Protein AF-A0A852K5M8-F1 (afdb_monomer)

InterPro domains:
  IPR001849 Pleckstrin homology domain [PS50003] (1-55)
  IPR015482 Syntrophin [PTHR10554] (1-129)
  IPR055108 Syntrophin, C-terminal PH domain [PF23012] (60-129)

Mean predicted aligned error: 8.46 Å

Secondary structure (DSSP, 8-state):
-----PPPTTS-TTSGG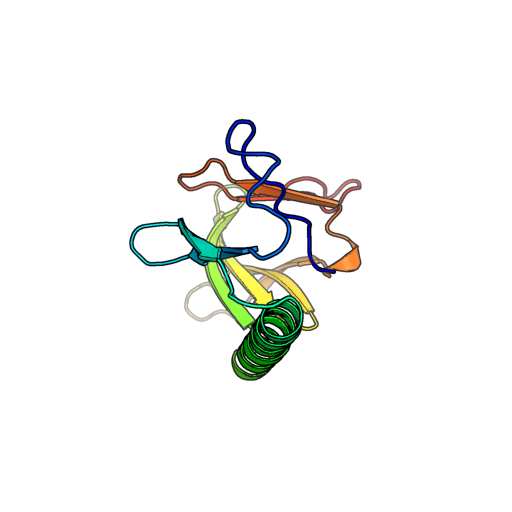GEEEEEEEETTEEEEEEEE-S-HHHHHHHHHHHHHHHHHHHHHH-EEEEEEEETTEEEEEEEETTTEEEEEE--TTS--EEEEEE-GGG--EEEE-SSS-EEEE--GGG---

Sequence (129 aa):
RLVHSGPAKGSALYEAERSFALRAGGRLGVQTHLFSLESPRELALWTRLLVDGTHGAAELAQEVSAACTWKGQDCTLTVHIDKGFTISTSEPGLSRTILLQQPFEKLQMSSDDGTKMLYLDFGGPEGEI

Solvent-accessible surface area (backbone atoms only — not comparable to full-atom values): 8011 Å² total; per-residue (Å²): 131,90,75,84,82,70,78,74,93,84,76,63,95,81,63,60,87,35,44,54,74,49,76,49,81,54,100,91,46,75,48,75,48,78,46,79,49,97,40,66,68,53,48,54,50,52,52,48,53,51,52,55,49,53,49,53,50,45,64,72,56,41,53,50,75,43,82,43,71,57,98,89,38,78,32,32,43,33,46,27,78,87,63,20,38,33,36,30,36,67,55,95,95,52,75,77,43,77,78,45,75,44,48,64,88,47,55,75,46,74,51,64,74,89,78,86,52,67,38,43,27,52,54,73,99,79,45,65,78

pLDDT: mean 83.81, std 17.19, range [32.81, 97.62]

Foldseek 3Di:
DPDDPDDDPDDDPPQPPFKDKDWDQDPVGIDIDIDGDDDPVVSVVVVVCVVVVVVVVLVVVQKDKDWDADPNDTWIWMQGPFFGIWTWDDDVPDDIDTPDGDHPVQFPDWDAPRPHDIWTASDDPVGID

Radius of gyration: 18.38 Å; Cα contacts (8 Å, |Δi|>4): 164; chains: 1; bounding box: 39×31×48 Å

Organism: Spizella passerina (NCBI:txid40210)

Structure (mmCIF, N/CA/C/O backbone):
data_AF-A0A852K5M8-F1
#
_entry.id   AF-A0A852K5M8-F1
#
loop_
_atom_site.group_PDB
_atom_site.id
_atom_site.type_symbol
_atom_site.label_atom_id
_atom_site.label_alt_id
_atom_site.label_comp_id
_atom_site.label_asym_id
_atom_site.label_entity_id
_atom_site.label_seq_id
_atom_site.pdbx_PDB_ins_code
_atom_site.Cartn_x
_atom_site.Cartn_y
_atom_site.Cartn_z
_atom_site.occupancy
_atom_site.B_iso_or_equiv
_atom_site.auth_seq_id
_atom_site.auth_comp_id
_atom_site.auth_asym_id
_atom_site.auth_atom_id
_atom_site.pdbx_PDB_model_num
ATOM 1 N N . ARG A 1 1 ? -2.023 2.487 -9.434 1.00 35.75 1 ARG A N 1
ATOM 2 C CA . ARG A 1 1 ? -1.376 3.754 -9.872 1.00 35.75 1 ARG A CA 1
ATOM 3 C C . ARG A 1 1 ? 0.025 3.795 -9.278 1.00 35.75 1 ARG A C 1
ATOM 5 O O . ARG A 1 1 ? 0.133 3.843 -8.063 1.00 35.75 1 ARG A O 1
ATOM 12 N N . LEU A 1 2 ? 1.075 3.720 -10.098 1.00 32.81 2 LEU A N 1
ATOM 13 C CA . LEU A 1 2 ? 2.454 3.870 -9.622 1.00 32.81 2 LEU A CA 1
ATOM 14 C C . LEU A 1 2 ? 2.640 5.334 -9.191 1.00 32.81 2 LEU A C 1
ATOM 16 O O . LEU A 1 2 ? 2.501 6.239 -10.015 1.00 32.81 2 LEU A O 1
ATOM 20 N N . VAL A 1 3 ? 2.846 5.587 -7.900 1.00 35.53 3 VAL A N 1
ATOM 21 C CA . VAL A 1 3 ? 3.096 6.945 -7.399 1.00 35.53 3 VAL A CA 1
ATOM 22 C C . VAL A 1 3 ? 4.572 7.247 -7.638 1.00 35.53 3 VAL A C 1
ATOM 24 O O . VAL A 1 3 ? 5.442 6.485 -7.224 1.00 35.53 3 VAL A O 1
ATOM 27 N N . HIS A 1 4 ? 4.849 8.316 -8.381 1.00 33.38 4 HIS A N 1
ATOM 28 C CA . HIS A 1 4 ? 6.191 8.675 -8.828 1.00 33.38 4 HIS A CA 1
ATOM 29 C C . HIS A 1 4 ? 7.102 8.944 -7.620 1.00 33.38 4 HIS A C 1
ATOM 31 O O . HIS A 1 4 ? 6.973 9.968 -6.952 1.00 33.38 4 HIS A O 1
ATOM 37 N N . SER A 1 5 ? 8.028 8.027 -7.333 1.00 45.06 5 SER A N 1
ATOM 38 C CA . SER A 1 5 ? 9.142 8.281 -6.416 1.00 45.06 5 SER A CA 1
ATOM 39 C C . SER A 1 5 ? 10.171 9.111 -7.184 1.00 45.06 5 SER A C 1
ATOM 41 O O . SER A 1 5 ? 11.098 8.576 -7.786 1.00 45.06 5 SER A O 1
ATOM 43 N N . GLY A 1 6 ? 9.937 10.421 -7.270 1.00 42.41 6 GLY A N 1
ATOM 44 C CA . GLY A 1 6 ? 10.902 11.336 -7.874 1.00 42.41 6 GLY A CA 1
ATOM 45 C C . GLY A 1 6 ? 12.241 11.270 -7.124 1.00 42.41 6 GLY A C 1
ATOM 46 O O . GLY A 1 6 ? 12.242 11.049 -5.908 1.00 42.41 6 GLY A O 1
ATOM 47 N N . PRO A 1 7 ? 13.381 11.434 -7.816 1.00 45.81 7 PRO A N 1
ATOM 48 C CA . PRO A 1 7 ? 14.689 11.359 -7.180 1.00 45.81 7 PRO A CA 1
ATOM 49 C C . PRO A 1 7 ? 14.818 12.439 -6.100 1.00 45.81 7 PRO A C 1
ATOM 51 O O . PRO A 1 7 ? 14.301 13.552 -6.241 1.00 45.81 7 PRO A O 1
ATOM 54 N N . ALA A 1 8 ? 15.529 12.115 -5.017 1.00 45.12 8 ALA A N 1
ATOM 55 C CA . ALA A 1 8 ? 15.925 13.109 -4.029 1.00 45.12 8 ALA A CA 1
ATOM 56 C C . ALA A 1 8 ? 16.691 14.234 -4.745 1.00 45.12 8 ALA A C 1
ATOM 58 O O . ALA A 1 8 ? 17.573 13.973 -5.565 1.00 45.12 8 ALA A O 1
ATOM 59 N N . LYS A 1 9 ? 16.320 15.490 -4.472 1.00 45.12 9 LYS A N 1
ATOM 60 C CA . LYS A 1 9 ? 16.954 16.675 -5.062 1.00 45.12 9 LYS A CA 1
ATOM 61 C C . LYS A 1 9 ? 18.477 16.588 -4.875 1.00 45.12 9 LYS A C 1
ATOM 63 O O . LYS A 1 9 ? 18.943 16.756 -3.753 1.00 45.12 9 LYS A O 1
ATOM 68 N N . GLY A 1 10 ? 19.241 16.363 -5.951 1.00 46.69 10 GLY A N 1
ATOM 69 C CA . GLY A 1 10 ? 20.688 16.611 -5.927 1.00 46.69 10 GLY A CA 1
ATOM 70 C C . GLY A 1 10 ? 21.627 15.761 -6.787 1.00 46.69 10 GLY A C 1
ATOM 71 O O . GLY A 1 10 ? 22.748 16.216 -6.985 1.00 46.69 10 GLY A O 1
ATOM 72 N N . SER A 1 11 ? 21.258 14.595 -7.332 1.00 44.16 11 SER A N 1
ATOM 73 C CA . SER A 1 11 ? 22.233 13.758 -8.067 1.00 44.16 11 SER A CA 1
ATOM 74 C C . SER A 1 11 ? 21.893 13.559 -9.548 1.00 44.16 11 SER A C 1
ATOM 76 O O . SER A 1 11 ? 20.897 12.929 -9.886 1.00 44.16 11 SER A O 1
ATOM 78 N N . ALA A 1 12 ? 22.772 14.096 -10.401 1.00 47.78 12 ALA A N 1
ATOM 79 C CA . ALA A 1 12 ? 23.020 13.744 -11.801 1.00 47.78 12 ALA A CA 1
ATOM 80 C C . ALA A 1 12 ? 21.797 13.627 -12.733 1.00 47.78 12 ALA A C 1
ATOM 82 O O . ALA A 1 12 ? 21.343 12.541 -13.080 1.00 47.78 12 ALA A O 1
ATOM 83 N N . LEU A 1 13 ? 21.381 14.765 -13.300 1.00 49.16 13 LEU A N 1
ATOM 84 C CA . LEU A 1 13 ? 20.448 14.847 -14.438 1.00 49.16 13 LEU A CA 1
ATOM 85 C C . LEU A 1 13 ? 20.910 14.084 -15.707 1.00 49.16 13 LEU A C 1
ATOM 87 O O . LEU A 1 13 ? 20.167 14.039 -16.680 1.00 49.16 13 LEU A O 1
ATOM 91 N N . TYR A 1 14 ? 22.102 13.474 -15.703 1.00 43.47 14 TYR A N 1
ATOM 92 C CA . TYR A 1 14 ? 22.698 12.771 -16.845 1.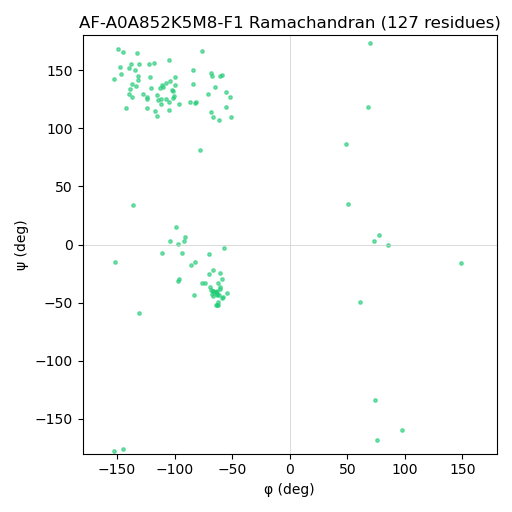00 43.47 14 TYR A CA 1
ATOM 93 C C . TYR A 1 14 ? 22.801 11.237 -16.685 1.00 43.47 14 TYR A C 1
ATOM 95 O O . TYR A 1 14 ? 23.102 10.567 -17.665 1.00 43.47 14 TYR A O 1
ATOM 103 N N . GLU A 1 15 ? 22.495 10.653 -15.515 1.00 50.75 15 GLU A N 1
ATOM 104 C CA . GLU A 1 15 ? 22.484 9.179 -15.315 1.00 50.75 15 GLU A CA 1
ATOM 105 C C . GLU A 1 15 ? 21.082 8.544 -15.433 1.00 50.75 15 GLU A C 1
ATOM 107 O O . GLU A 1 15 ? 20.915 7.329 -15.306 1.00 50.75 15 GLU A O 1
ATOM 112 N N . ALA A 1 16 ? 20.053 9.352 -15.698 1.00 59.31 16 ALA A N 1
ATOM 113 C CA . ALA A 1 16 ? 18.652 8.940 -15.612 1.00 59.31 16 ALA A CA 1
ATOM 114 C C . ALA A 1 16 ? 18.106 8.196 -16.848 1.00 59.31 16 ALA A C 1
ATOM 116 O O . ALA A 1 16 ? 17.046 7.586 -16.761 1.00 59.31 16 ALA A O 1
ATOM 117 N N . GLU A 1 17 ? 18.778 8.232 -18.005 1.00 73.44 17 GLU A N 1
ATOM 118 C CA . GLU A 1 17 ? 18.184 7.693 -19.245 1.00 73.44 17 GLU A CA 1
ATOM 119 C C . GLU A 1 17 ? 18.063 6.156 -19.235 1.00 73.44 17 GLU A C 1
ATOM 121 O O . GLU A 1 17 ? 17.209 5.589 -19.916 1.00 73.44 17 GLU A O 1
ATOM 126 N N . ARG A 1 18 ? 18.904 5.461 -18.457 1.00 84.50 18 ARG A N 1
ATOM 127 C CA . ARG A 1 18 ? 18.974 3.986 -18.431 1.00 84.50 18 ARG A CA 1
ATOM 128 C C . ARG A 1 18 ? 19.062 3.416 -17.026 1.00 84.50 18 ARG A C 1
ATOM 130 O O . ARG A 1 18 ? 19.737 2.415 -16.805 1.00 84.50 18 ARG A O 1
ATOM 137 N N . SER A 1 19 ? 18.414 4.059 -16.069 1.00 89.38 19 SER A N 1
ATOM 138 C CA . SER A 1 19 ? 18.436 3.607 -14.686 1.00 89.38 19 SER A CA 1
ATOM 139 C C . SER A 1 19 ? 17.042 3.546 -14.082 1.00 89.38 19 SER A C 1
ATOM 141 O O . SER A 1 19 ? 16.111 4.217 -14.527 1.00 89.38 19 SER A O 1
ATOM 143 N N . PHE A 1 20 ? 16.894 2.703 -13.066 1.00 90.00 20 PHE A N 1
ATOM 144 C CA . PHE A 1 20 ? 15.724 2.694 -12.198 1.00 90.00 20 PHE A CA 1
ATOM 145 C C . PHE A 1 20 ? 16.167 2.599 -10.740 1.00 90.00 20 PHE A C 1
ATOM 147 O O . PHE A 1 20 ? 17.208 2.021 -10.421 1.00 90.00 20 PHE A O 1
ATOM 154 N N . ALA A 1 21 ? 15.364 3.170 -9.846 1.00 90.88 21 ALA A N 1
ATOM 155 C CA . ALA A 1 21 ? 15.557 3.036 -8.411 1.00 90.88 21 ALA A CA 1
ATOM 156 C C . ALA A 1 21 ? 14.569 2.009 -7.848 1.00 90.88 21 ALA A C 1
ATOM 158 O O . ALA A 1 21 ? 13.372 2.069 -8.132 1.00 90.88 21 ALA A O 1
ATOM 159 N N . LEU A 1 22 ? 15.063 1.090 -7.022 1.00 90.56 22 LEU A N 1
ATOM 160 C CA . LEU A 1 22 ? 14.247 0.180 -6.227 1.00 90.56 22 LEU A CA 1
ATOM 161 C C . LEU A 1 22 ? 14.259 0.651 -4.776 1.00 90.56 22 LEU A C 1
ATOM 163 O O . LEU A 1 22 ? 15.323 0.734 -4.164 1.00 90.56 22 LEU A O 1
ATOM 167 N N . ARG A 1 23 ? 13.076 0.913 -4.218 1.00 89.00 23 ARG A N 1
ATOM 168 C CA . ARG A 1 23 ? 12.887 1.219 -2.798 1.00 89.00 23 ARG A CA 1
ATOM 169 C C . ARG A 1 23 ? 12.122 0.073 -2.141 1.00 89.00 23 ARG A C 1
ATOM 171 O O . ARG A 1 23 ? 11.007 -0.225 -2.558 1.00 89.00 23 ARG A O 1
ATOM 178 N N . ALA A 1 24 ? 12.713 -0.561 -1.134 1.00 87.25 24 ALA A N 1
ATOM 179 C CA . ALA A 1 24 ? 12.140 -1.727 -0.463 1.00 87.25 24 ALA A CA 1
ATOM 180 C C . ALA A 1 24 ? 12.220 -1.588 1.062 1.00 87.25 24 ALA A C 1
ATOM 182 O O . ALA A 1 24 ? 13.241 -1.164 1.605 1.00 87.25 24 ALA A O 1
ATOM 183 N N . GLY A 1 25 ? 11.135 -1.942 1.751 1.00 83.06 25 GLY A N 1
ATOM 184 C CA . GLY A 1 25 ? 11.093 -2.009 3.211 1.00 83.06 25 GLY A CA 1
ATOM 185 C C . GLY A 1 25 ? 11.625 -3.346 3.727 1.00 83.06 25 GLY A C 1
ATOM 186 O O . GLY A 1 25 ? 11.301 -4.400 3.186 1.00 83.06 25 GLY A O 1
ATOM 187 N N . GLY A 1 26 ? 12.420 -3.307 4.793 1.00 81.44 26 GLY A N 1
ATOM 188 C CA . GLY A 1 26 ? 12.916 -4.484 5.496 1.00 81.44 26 GLY A CA 1
ATOM 189 C C . GLY A 1 26 ? 13.024 -4.245 7.001 1.00 81.44 26 GLY A C 1
ATOM 190 O O . GLY A 1 26 ? 12.673 -3.186 7.515 1.00 81.44 26 GLY A O 1
ATOM 191 N N . ARG A 1 27 ? 13.552 -5.235 7.730 1.00 79.88 27 ARG A N 1
ATOM 192 C CA . ARG A 1 27 ? 13.689 -5.169 9.201 1.00 79.88 27 ARG A CA 1
ATOM 193 C C . ARG A 1 27 ? 14.573 -4.019 9.691 1.00 79.88 27 ARG A C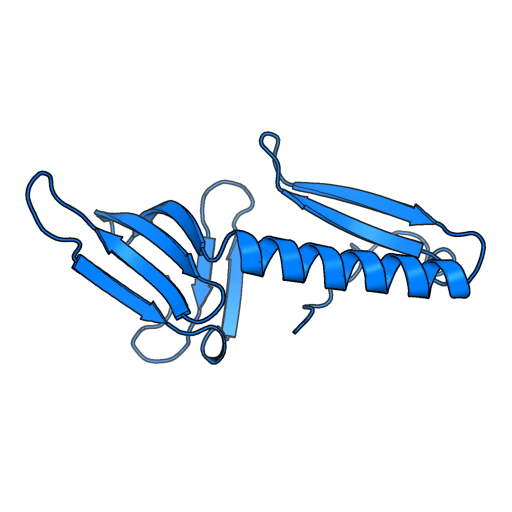 1
ATOM 195 O O . ARG A 1 27 ? 14.441 -3.599 10.830 1.00 79.88 27 ARG A O 1
ATOM 202 N N . LEU A 1 28 ? 15.480 -3.545 8.839 1.00 81.19 28 LEU A N 1
ATOM 203 C CA . LEU A 1 28 ? 16.410 -2.452 9.129 1.00 81.19 28 LEU A CA 1
ATOM 204 C C . LEU A 1 28 ? 15.923 -1.104 8.570 1.00 81.19 28 LEU A C 1
ATOM 206 O O . LEU A 1 28 ? 16.707 -0.166 8.462 1.00 81.19 28 LEU A O 1
ATOM 210 N N . GLY A 1 29 ? 14.648 -1.013 8.187 1.00 80.00 29 GLY A N 1
ATOM 211 C CA . GLY A 1 29 ? 14.065 0.164 7.554 1.00 80.00 29 GLY A CA 1
ATOM 212 C C . GLY A 1 29 ? 14.012 0.047 6.035 1.00 80.00 29 GLY A C 1
ATOM 213 O O . GLY A 1 29 ? 14.019 -1.048 5.469 1.00 80.00 29 GLY A O 1
ATOM 214 N N . VAL A 1 30 ? 13.906 1.194 5.369 1.00 82.44 30 VAL A N 1
ATOM 215 C CA . VAL A 1 30 ? 13.721 1.265 3.920 1.00 82.44 30 VAL A CA 1
ATOM 216 C C . VAL A 1 30 ? 15.062 1.471 3.224 1.00 82.44 30 VAL A C 1
ATOM 218 O O . VAL A 1 30 ? 15.745 2.465 3.457 1.00 82.44 30 VAL A O 1
ATOM 221 N N . GLN A 1 31 ? 15.421 0.544 2.342 1.00 86.12 31 GLN A N 1
ATOM 222 C CA . GLN A 1 31 ? 16.625 0.620 1.520 1.00 86.12 31 GLN A CA 1
ATOM 223 C C . GLN A 1 31 ? 16.271 1.108 0.118 1.00 86.12 31 GLN A C 1
ATOM 225 O O . GLN A 1 31 ? 15.208 0.784 -0.415 1.00 86.12 31 GLN A O 1
ATOM 230 N N . THR A 1 32 ? 17.162 1.904 -0.471 1.00 88.38 32 THR A N 1
ATOM 231 C CA . THR A 1 32 ? 17.040 2.373 -1.854 1.00 88.38 32 THR A CA 1
ATOM 232 C C . THR A 1 32 ? 18.291 1.981 -2.624 1.00 88.38 32 THR A C 1
ATOM 234 O O . THR A 1 32 ? 19.400 2.295 -2.199 1.00 88.38 32 THR A O 1
ATOM 237 N N . HIS A 1 33 ? 18.104 1.310 -3.756 1.00 88.38 33 HIS A N 1
ATOM 238 C CA . HIS A 1 33 ? 19.171 0.899 -4.662 1.00 88.38 33 HIS A CA 1
ATOM 239 C C . HIS A 1 33 ? 18.941 1.520 -6.036 1.00 88.38 33 HIS A C 1
ATOM 241 O O . HIS A 1 33 ? 17.821 1.493 -6.542 1.00 88.38 33 HIS A O 1
ATOM 247 N N . LEU A 1 34 ? 19.998 2.065 -6.635 1.00 90.88 34 LEU A N 1
ATOM 248 C CA . LEU A 1 34 ? 19.986 2.561 -8.007 1.00 90.88 34 LEU A CA 1
ATOM 249 C C . LEU A 1 34 ? 20.637 1.515 -8.915 1.00 90.88 34 LEU A C 1
ATOM 251 O O . LEU A 1 34 ? 21.749 1.067 -8.638 1.00 90.88 34 LEU A O 1
ATOM 255 N N . PHE A 1 35 ? 19.946 1.141 -9.986 1.00 89.50 35 PHE A N 1
ATOM 256 C CA . PHE A 1 35 ? 20.438 0.207 -10.992 1.00 89.50 35 PHE A CA 1
ATOM 257 C C . PHE A 1 35 ? 20.586 0.933 -12.321 1.00 89.50 35 PHE A C 1
ATOM 259 O O . PHE A 1 35 ? 19.629 1.548 -12.785 1.00 89.50 35 PHE A O 1
ATOM 266 N N . SER A 1 36 ?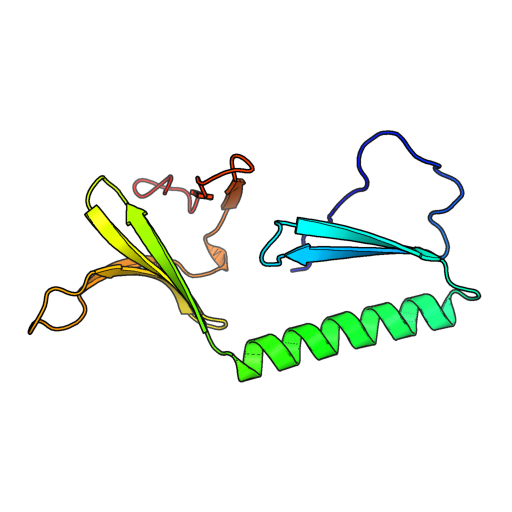 21.759 0.821 -12.939 1.00 91.88 36 SER A N 1
ATOM 267 C CA . SER A 1 36 ? 22.025 1.290 -14.301 1.00 91.88 36 SER A CA 1
ATOM 268 C C . SER A 1 36 ? 22.072 0.097 -15.248 1.00 91.88 36 SER A C 1
ATOM 270 O O . SER A 1 36 ? 22.596 -0.956 -14.889 1.00 91.88 36 SER A O 1
ATOM 272 N N . LEU A 1 37 ? 21.514 0.255 -16.445 1.00 91.25 37 LEU A N 1
ATOM 273 C CA . LEU A 1 37 ? 21.333 -0.816 -17.422 1.00 91.25 37 LEU A CA 1
ATOM 274 C C . LEU A 1 37 ? 22.023 -0.488 -18.743 1.00 91.25 37 LEU A C 1
ATOM 276 O O . LEU A 1 37 ? 22.225 0.678 -19.095 1.00 91.25 37 LEU A O 1
ATOM 280 N N . GLU A 1 38 ? 22.365 -1.528 -19.499 1.00 90.62 38 GLU A N 1
ATOM 281 C CA . GLU A 1 38 ? 23.174 -1.382 -20.708 1.00 90.62 38 GLU A CA 1
ATOM 282 C C . GLU A 1 38 ? 22.342 -0.818 -21.868 1.00 90.62 38 GLU A C 1
ATOM 284 O O . GLU A 1 38 ? 22.836 -0.027 -22.682 1.00 90.62 38 GLU A O 1
ATOM 289 N N . SER A 1 39 ? 21.047 -1.162 -21.915 1.00 91.25 39 SER A N 1
ATOM 290 C CA . SER A 1 39 ? 20.146 -0.742 -22.991 1.00 91.25 39 SER A CA 1
ATOM 291 C C . SER A 1 39 ? 18.748 -0.305 -22.522 1.00 91.25 39 SER A C 1
ATOM 293 O O . SER A 1 39 ? 18.232 -0.801 -21.518 1.00 91.25 39 SER A O 1
ATOM 295 N N . PRO A 1 40 ? 18.053 0.548 -23.302 1.00 90.44 40 PRO A N 1
ATOM 296 C CA . PRO A 1 40 ? 16.644 0.877 -23.053 1.00 90.44 40 PRO A CA 1
ATOM 297 C C . PRO A 1 40 ? 15.713 -0.347 -23.063 1.00 90.44 40 PRO A C 1
ATOM 299 O O . PRO A 1 40 ? 14.699 -0.371 -22.367 1.00 90.44 40 PRO A O 1
ATOM 302 N N . ARG A 1 41 ? 16.057 -1.390 -23.834 1.00 93.81 41 ARG A N 1
ATOM 303 C CA . ARG A 1 41 ? 15.291 -2.644 -23.884 1.00 93.81 41 ARG A CA 1
ATOM 304 C C . ARG A 1 41 ? 15.330 -3.376 -22.544 1.00 93.81 41 ARG A C 1
ATOM 306 O O . ARG A 1 41 ? 14.306 -3.899 -22.113 1.00 93.81 41 ARG A O 1
ATOM 313 N N . GLU A 1 42 ? 16.488 -3.408 -21.892 1.00 94.06 42 GLU A N 1
ATOM 314 C CA . GLU A 1 42 ? 16.623 -3.997 -20.559 1.00 94.06 42 GLU A CA 1
ATOM 315 C C . GLU A 1 42 ? 15.853 -3.198 -19.516 1.00 94.06 42 GLU A C 1
ATOM 317 O O . GLU A 1 42 ? 15.178 -3.798 -18.687 1.00 94.06 42 GLU A O 1
ATOM 322 N N . LEU A 1 43 ? 15.879 -1.864 -19.592 1.00 92.94 43 LEU A N 1
ATOM 323 C CA . LEU A 1 43 ? 15.092 -1.017 -18.692 1.00 92.94 43 LEU A CA 1
ATOM 324 C C . LEU A 1 43 ? 13.599 -1.331 -18.780 1.00 92.94 43 LEU A C 1
ATOM 326 O O . LEU A 1 43 ? 12.940 -1.500 -17.750 1.00 92.94 43 LEU A O 1
ATOM 330 N N . ALA A 1 44 ? 13.078 -1.475 -19.999 1.00 91.12 44 ALA A N 1
ATOM 331 C CA . ALA A 1 44 ? 11.692 -1.868 -20.216 1.00 91.12 44 ALA A CA 1
ATOM 332 C C . ALA A 1 44 ? 11.396 -3.280 -19.674 1.00 91.12 44 ALA A C 1
ATOM 334 O O . ALA A 1 44 ? 10.365 -3.484 -19.030 1.00 91.12 44 ALA A O 1
ATOM 335 N N . LEU A 1 45 ? 12.301 -4.243 -19.895 1.00 95.31 45 LEU A N 1
ATOM 336 C CA . LEU A 1 45 ? 12.154 -5.613 -19.395 1.00 95.31 45 LEU A CA 1
ATOM 337 C C . LEU A 1 45 ? 12.133 -5.658 -17.861 1.00 95.31 45 LEU A C 1
ATOM 339 O O . LEU A 1 45 ? 11.203 -6.219 -17.288 1.00 95.31 45 LEU A O 1
ATOM 343 N N . TRP A 1 46 ? 13.119 -5.049 -17.201 1.00 95.12 46 TRP A N 1
ATOM 344 C CA . TRP A 1 46 ? 13.219 -5.019 -15.740 1.00 95.12 46 TRP A CA 1
ATOM 345 C C . TRP A 1 46 ? 12.028 -4.319 -15.100 1.00 95.12 46 TRP A C 1
ATOM 347 O O . TRP A 1 46 ? 11.449 -4.844 -14.152 1.00 95.12 46 TRP A O 1
ATOM 357 N N . THR A 1 47 ? 11.609 -3.180 -15.654 1.00 91.69 47 THR A N 1
ATOM 358 C CA . THR A 1 47 ? 10.430 -2.454 -15.165 1.00 91.69 47 THR A CA 1
ATOM 359 C C . THR A 1 47 ? 9.184 -3.334 -15.229 1.00 91.69 47 THR A C 1
ATOM 361 O O . THR A 1 47 ? 8.448 -3.425 -14.248 1.00 91.69 47 THR A O 1
ATOM 364 N N . ARG A 1 48 ? 8.971 -4.037 -16.349 1.00 95.00 48 ARG A N 1
ATOM 365 C CA . ARG A 1 48 ? 7.844 -4.963 -16.494 1.00 95.00 48 ARG A CA 1
ATOM 366 C C . ARG A 1 48 ? 7.913 -6.110 -15.487 1.00 95.00 48 ARG A C 1
ATOM 368 O O . ARG A 1 48 ? 6.927 -6.362 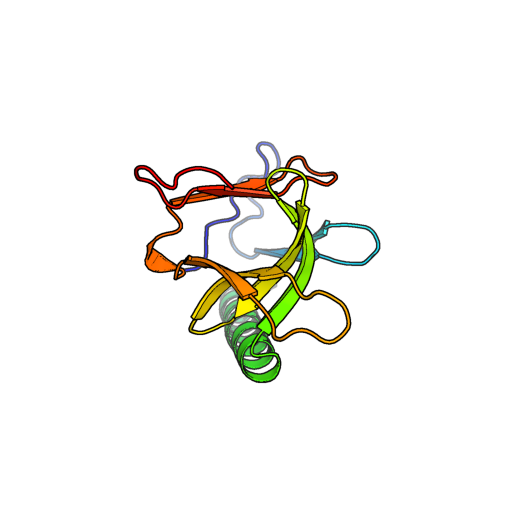-14.809 1.00 95.00 48 ARG A O 1
ATOM 375 N N . LEU A 1 49 ? 9.062 -6.778 -15.368 1.00 96.56 49 LEU A N 1
ATOM 376 C CA . LEU A 1 49 ? 9.224 -7.906 -14.445 1.00 96.56 49 LEU A CA 1
ATOM 377 C C . LEU A 1 49 ? 8.991 -7.497 -12.985 1.00 96.56 49 LEU A C 1
ATOM 379 O O . LEU A 1 49 ? 8.386 -8.254 -12.231 1.00 96.56 49 LEU A O 1
ATOM 383 N N . LEU A 1 50 ? 9.430 -6.298 -12.591 1.00 94.75 50 LEU A N 1
ATOM 384 C CA . LEU A 1 50 ? 9.180 -5.759 -11.255 1.00 94.75 50 LEU A CA 1
ATOM 385 C C . LEU A 1 50 ? 7.693 -5.473 -11.026 1.00 94.75 50 LEU A C 1
ATOM 387 O O . LEU A 1 50 ? 7.164 -5.831 -9.976 1.00 94.75 50 LEU A O 1
ATOM 391 N N . VAL A 1 51 ? 7.004 -4.867 -11.995 1.00 93.81 51 VAL A N 1
ATOM 392 C CA . VAL A 1 51 ? 5.558 -4.604 -11.898 1.00 93.81 51 VAL A CA 1
ATOM 393 C C . VAL A 1 51 ? 4.768 -5.912 -11.829 1.00 93.81 51 VAL A C 1
ATOM 395 O O . VAL A 1 51 ? 4.002 -6.103 -10.889 1.00 93.81 51 VAL A O 1
ATOM 398 N N . ASP A 1 52 ? 5.002 -6.833 -12.764 1.00 96.44 52 ASP A N 1
ATOM 399 C CA . ASP A 1 52 ? 4.290 -8.113 -12.837 1.00 96.44 52 ASP A CA 1
ATOM 400 C C . ASP A 1 52 ? 4.569 -8.964 -11.582 1.00 96.44 52 ASP A C 1
ATOM 402 O O . ASP A 1 52 ? 3.653 -9.519 -10.975 1.00 96.44 52 ASP A O 1
ATOM 406 N N . GLY A 1 53 ? 5.830 -9.019 -11.140 1.00 96.25 53 GLY A N 1
ATOM 407 C CA . GLY A 1 53 ? 6.232 -9.781 -9.959 1.00 96.25 53 GLY A CA 1
ATOM 408 C C . GLY A 1 53 ? 5.668 -9.219 -8.654 1.00 96.25 53 GLY A C 1
ATOM 409 O O . GLY A 1 53 ? 5.196 -9.981 -7.812 1.00 96.25 53 GLY A O 1
ATOM 410 N N . THR A 1 54 ? 5.680 -7.894 -8.476 1.00 92.56 54 THR A N 1
ATOM 411 C CA . THR A 1 54 ? 5.105 -7.262 -7.274 1.00 92.56 54 THR A CA 1
ATOM 412 C C . THR A 1 54 ? 3.587 -7.372 -7.242 1.00 92.56 54 THR A C 1
ATOM 414 O O . THR A 1 54 ? 3.025 -7.610 -6.173 1.00 92.56 54 THR A O 1
ATOM 417 N N . HIS A 1 55 ? 2.928 -7.275 -8.398 1.00 94.06 55 HIS A N 1
ATOM 418 C CA . HIS A 1 55 ? 1.496 -7.517 -8.507 1.00 94.06 55 HIS A CA 1
ATOM 419 C C . HIS A 1 55 ? 1.143 -8.960 -8.131 1.00 94.06 55 HIS A C 1
ATOM 421 O O . HIS A 1 55 ? 0.342 -9.157 -7.221 1.00 94.06 55 HIS A O 1
ATOM 427 N N . GLY A 1 56 ? 1.812 -9.953 -8.727 1.00 97.38 56 GLY A N 1
ATOM 428 C CA . GLY A 1 56 ? 1.581 -11.362 -8.396 1.00 97.38 56 GLY A CA 1
ATOM 429 C C . GLY A 1 56 ? 1.877 -11.686 -6.927 1.00 97.38 56 GLY A C 1
ATOM 430 O O . GLY A 1 56 ? 1.148 -12.446 -6.296 1.00 97.38 56 GLY A O 1
ATOM 431 N N . ALA A 1 57 ? 2.901 -11.066 -6.332 1.00 94.75 57 ALA A N 1
ATOM 432 C CA . ALA A 1 57 ? 3.170 -11.205 -4.901 1.00 94.75 57 ALA A CA 1
ATOM 433 C C . ALA A 1 57 ? 2.040 -10.623 -4.031 1.00 94.75 57 ALA A C 1
ATOM 435 O O . ALA A 1 57 ? 1.669 -11.233 -3.029 1.00 94.75 57 ALA A O 1
ATOM 436 N N . ALA A 1 58 ? 1.478 -9.472 -4.411 1.00 94.12 58 ALA A N 1
ATOM 437 C CA . ALA A 1 58 ? 0.346 -8.874 -3.708 1.00 94.12 58 ALA A CA 1
ATOM 438 C C . ALA A 1 58 ? -0.927 -9.728 -3.845 1.00 94.12 58 ALA A C 1
ATOM 440 O O . ALA A 1 58 ? -1.640 -9.913 -2.861 1.00 94.12 58 ALA A O 1
ATOM 441 N N . GLU A 1 59 ? -1.180 -10.301 -5.025 1.00 96.88 59 GLU A N 1
ATOM 442 C CA . GLU A 1 59 ? -2.286 -11.241 -5.243 1.00 96.88 59 GLU A CA 1
ATOM 443 C C . GLU A 1 59 ? -2.129 -12.511 -4.399 1.00 96.88 59 GLU A C 1
ATOM 445 O O . GLU A 1 59 ? -3.104 -12.994 -3.832 1.00 96.88 59 GLU A O 1
ATOM 450 N N . LEU A 1 60 ? -0.912 -13.038 -4.260 1.00 97.25 60 LEU A N 1
ATOM 451 C CA . LEU A 1 60 ? -0.654 -14.197 -3.401 1.00 97.25 60 LEU A CA 1
ATOM 452 C C . LEU A 1 60 ? -0.817 -13.868 -1.911 1.00 97.25 60 LEU A C 1
ATOM 454 O O . LEU A 1 60 ? -1.327 -14.695 -1.158 1.00 97.25 60 LEU A O 1
ATOM 458 N N . ALA A 1 61 ? -0.382 -12.681 -1.480 1.00 96.56 61 ALA A N 1
ATOM 459 C CA . ALA A 1 61 ? -0.481 -12.257 -0.086 1.00 96.56 61 ALA A CA 1
ATOM 460 C C . ALA A 1 61 ? -1.917 -11.892 0.323 1.00 96.56 61 ALA A C 1
ATOM 462 O O . ALA A 1 61 ? -2.285 -12.133 1.470 1.00 96.56 61 ALA A O 1
ATOM 463 N N . GLN A 1 62 ? -2.712 -11.339 -0.605 1.00 97.62 62 GLN A N 1
ATOM 464 C CA . GLN A 1 62 ? -4.063 -10.777 -0.430 1.00 97.62 62 GLN A CA 1
ATOM 465 C C . GLN A 1 62 ? -4.148 -9.592 0.536 1.00 97.62 62 GLN A C 1
ATOM 467 O O . GLN A 1 62 ? -4.723 -8.557 0.197 1.00 97.62 62 GLN A O 1
ATOM 472 N N . GLU A 1 63 ? -3.571 -9.714 1.725 1.00 96.25 63 GLU A N 1
ATOM 473 C CA . GLU A 1 63 ? -3.541 -8.671 2.733 1.00 96.25 63 GLU A CA 1
ATOM 474 C C . GLU A 1 63 ? -2.262 -8.701 3.574 1.00 96.25 63 GLU A C 1
ATOM 476 O O . GLU A 1 63 ? -1.638 -9.738 3.795 1.00 96.25 63 GLU A O 1
ATOM 481 N N . VAL A 1 64 ? -1.890 -7.529 4.080 1.00 94.81 64 VAL A N 1
ATOM 482 C CA . VAL A 1 64 ? -0.859 -7.362 5.106 1.00 94.81 64 VAL A CA 1
ATOM 483 C C . VAL A 1 64 ? -1.473 -6.682 6.316 1.00 94.81 64 VAL A C 1
ATOM 485 O O . VAL A 1 64 ? -2.343 -5.824 6.175 1.00 94.81 64 VAL A O 1
ATOM 488 N N . SER A 1 65 ? -1.029 -7.061 7.512 1.00 95.38 65 SER A N 1
ATOM 489 C CA . SER A 1 65 ? -1.533 -6.493 8.762 1.00 95.38 65 SER A CA 1
ATOM 490 C C . SER A 1 65 ? -0.398 -6.084 9.691 1.00 95.38 65 SER A C 1
ATOM 492 O O . SER A 1 65 ? 0.632 -6.756 9.759 1.00 95.38 65 SER A O 1
ATOM 494 N N . ALA A 1 66 ? -0.608 -4.996 10.426 1.00 93.69 66 ALA A N 1
ATOM 495 C CA . ALA A 1 66 ? 0.304 -4.503 11.446 1.00 93.69 66 ALA A CA 1
ATOM 496 C C . ALA A 1 66 ? -0.479 -4.077 12.691 1.00 93.69 66 ALA A C 1
ATOM 498 O O . ALA A 1 66 ? -1.530 -3.441 12.590 1.00 93.69 66 ALA A O 1
ATOM 499 N N . ALA A 1 67 ? 0.046 -4.421 13.867 1.00 94.81 67 ALA A N 1
ATOM 500 C CA . ALA A 1 67 ? -0.449 -3.867 15.120 1.00 94.81 67 ALA A CA 1
ATOM 501 C C . ALA A 1 67 ? -0.169 -2.359 15.150 1.00 94.81 67 ALA A C 1
ATOM 503 O O . ALA A 1 67 ? 0.925 -1.919 14.788 1.00 94.81 67 ALA A O 1
ATOM 504 N N . CYS A 1 68 ? -1.153 -1.576 15.572 1.00 94.19 68 CYS A N 1
ATOM 505 C CA . CYS A 1 68 ? -1.038 -0.131 15.685 1.00 94.19 68 CYS A CA 1
ATOM 506 C C . CYS A 1 68 ? -1.914 0.395 16.825 1.00 94.19 68 CYS A C 1
ATOM 508 O O . CYS A 1 68 ? -2.770 -0.310 17.361 1.00 94.19 68 CYS A O 1
ATOM 510 N N . THR A 1 69 ? -1.705 1.656 17.182 1.00 94.19 69 THR A N 1
ATOM 511 C CA . THR A 1 69 ? -2.575 2.373 18.110 1.00 94.19 69 THR A CA 1
ATOM 512 C C . THR A 1 69 ? -3.298 3.457 17.327 1.00 94.19 69 THR A C 1
ATOM 514 O O . THR A 1 69 ? -2.656 4.287 16.686 1.00 94.19 69 THR A O 1
ATOM 517 N N . TRP A 1 70 ? -4.627 3.474 17.394 1.00 92.00 70 TRP A N 1
ATOM 518 C CA . TRP A 1 70 ? -5.453 4.500 16.761 1.00 92.00 70 TRP A CA 1
ATOM 519 C C . TRP A 1 70 ? -6.402 5.096 17.793 1.00 92.00 70 TRP A C 1
ATOM 521 O O . TRP A 1 70 ? -7.052 4.367 18.539 1.00 92.00 70 TRP A O 1
ATOM 531 N N . LYS A 1 71 ? -6.441 6.432 17.888 1.00 89.81 71 LYS A N 1
ATOM 532 C CA . LYS A 1 71 ? -7.237 7.166 18.896 1.00 89.81 71 LYS A CA 1
ATOM 533 C C . LYS A 1 71 ? -7.018 6.666 20.337 1.00 89.81 71 LYS A C 1
ATOM 535 O O . LYS A 1 71 ? -7.935 6.659 21.151 1.00 89.81 71 LYS A O 1
ATOM 540 N N . GLY A 1 72 ? -5.789 6.245 20.647 1.00 90.81 72 GLY A N 1
ATOM 541 C CA . GLY A 1 72 ? -5.408 5.726 21.964 1.00 90.81 72 GLY A CA 1
ATOM 542 C C . GLY A 1 72 ? -5.845 4.286 22.251 1.00 90.81 72 GLY A C 1
ATOM 543 O O . GLY A 1 72 ? -5.686 3.839 23.383 1.00 90.81 72 GLY A O 1
ATOM 544 N N . GLN A 1 73 ? -6.379 3.561 21.264 1.00 91.50 73 GLN A N 1
ATOM 545 C CA . GLN A 1 73 ? -6.768 2.158 21.395 1.00 91.50 73 GLN A CA 1
ATOM 546 C C . GLN A 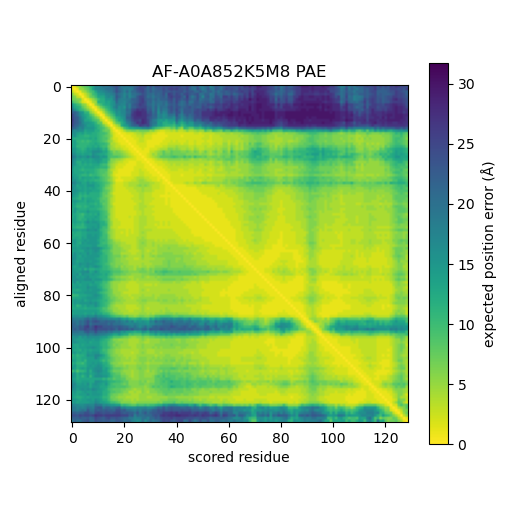1 73 ? -5.853 1.253 20.571 1.00 91.50 73 GLN A C 1
ATOM 548 O O . GLN A 1 73 ? -5.544 1.553 19.414 1.00 91.50 73 GLN A O 1
ATOM 553 N N . ASP A 1 74 ? -5.462 0.123 21.155 1.00 94.50 74 ASP A N 1
ATOM 554 C CA . ASP A 1 74 ? -4.717 -0.910 20.442 1.00 94.50 74 ASP A CA 1
ATOM 555 C C . ASP A 1 74 ? -5.623 -1.609 19.425 1.00 94.50 74 ASP A C 1
ATOM 557 O O . ASP A 1 74 ? -6.749 -2.036 19.712 1.00 94.50 74 ASP A O 1
ATOM 561 N N . CYS A 1 75 ? -5.131 -1.692 18.197 1.00 95.31 75 CYS A N 1
ATOM 562 C CA . CYS A 1 75 ? -5.862 -2.214 17.059 1.00 95.31 75 CYS A CA 1
ATOM 563 C C . CYS A 1 75 ? -4.900 -2.802 16.018 1.00 95.31 75 CYS A C 1
ATOM 565 O O . CYS A 1 75 ? -3.690 -2.923 16.213 1.00 95.31 75 CYS A O 1
ATOM 567 N N . THR A 1 76 ? -5.461 -3.260 14.909 1.00 96.19 76 THR A N 1
ATOM 568 C CA . THR A 1 76 ? -4.733 -3.785 13.759 1.00 96.19 76 THR A CA 1
ATOM 569 C C . THR A 1 76 ? -5.153 -3.009 12.527 1.00 96.19 76 THR A C 1
ATOM 571 O O . THR A 1 76 ? -6.346 -2.951 12.213 1.00 96.19 76 THR A O 1
ATOM 574 N N . LEU A 1 77 ? -4.167 -2.455 11.826 1.00 96.25 77 LEU A N 1
ATOM 575 C CA . LEU A 1 77 ? -4.317 -1.945 10.473 1.00 96.25 77 LEU A CA 1
ATOM 576 C C . LEU A 1 77 ? -4.087 -3.100 9.499 1.00 96.25 77 LEU A C 1
ATOM 578 O O . LEU A 1 77 ? -3.020 -3.709 9.501 1.00 96.25 77 LEU A O 1
ATOM 582 N N . THR A 1 78 ? -5.070 -3.364 8.650 1.00 97.00 78 THR A N 1
ATOM 583 C CA . THR A 1 78 ? -4.987 -4.306 7.533 1.00 97.00 78 THR A CA 1
ATOM 584 C C . THR A 1 78 ? -5.062 -3.534 6.220 1.00 97.00 78 THR A C 1
ATOM 586 O O . THR A 1 78 ? -5.929 -2.674 6.057 1.00 97.00 78 THR A O 1
ATOM 589 N N . VAL A 1 79 ? -4.184 -3.865 5.276 1.00 96.81 79 VAL A N 1
ATOM 590 C CA . VAL A 1 79 ? -4.230 -3.396 3.887 1.00 96.81 79 VAL A CA 1
ATOM 591 C C . VAL A 1 79 ? -4.462 -4.609 2.998 1.00 96.81 79 VAL A C 1
ATOM 593 O O . VAL A 1 79 ? -3.588 -5.463 2.879 1.00 96.81 79 VAL A O 1
ATOM 596 N N . HIS A 1 80 ? -5.643 -4.690 2.400 1.00 97.50 80 HIS A N 1
ATOM 597 C CA . HIS A 1 80 ? -6.061 -5.772 1.515 1.00 97.50 80 HIS A CA 1
ATOM 598 C C . HIS A 1 80 ? -6.086 -5.276 0.069 1.00 97.50 80 HIS A C 1
ATOM 600 O O . HIS A 1 80 ? -6.590 -4.185 -0.191 1.00 97.50 80 HIS A O 1
ATOM 606 N N . ILE A 1 81 ? -5.614 -6.095 -0.876 1.00 96.00 81 ILE A N 1
ATOM 607 C CA . ILE A 1 81 ? -5.440 -5.731 -2.291 1.00 96.00 81 ILE A CA 1
ATOM 608 C C . ILE A 1 81 ? -6.722 -5.187 -2.947 1.00 96.00 81 ILE A C 1
ATOM 610 O O . ILE A 1 81 ? -6.659 -4.166 -3.621 1.00 96.00 81 ILE A O 1
ATOM 614 N N . ASP A 1 82 ? -7.880 -5.796 -2.667 1.00 95.69 82 ASP A N 1
ATOM 615 C CA . ASP A 1 82 ? -9.171 -5.323 -3.198 1.00 95.69 82 ASP A CA 1
ATOM 616 C C . ASP A 1 82 ? -9.979 -4.431 -2.243 1.00 95.69 82 ASP A C 1
ATOM 618 O O . ASP A 1 82 ? -10.737 -3.571 -2.682 1.00 95.69 82 ASP A O 1
ATOM 622 N N . LYS A 1 83 ? -9.873 -4.645 -0.924 1.00 95.31 83 LYS A N 1
ATOM 623 C CA . LYS A 1 83 ? -10.752 -3.986 0.065 1.00 95.31 83 LYS A CA 1
ATOM 624 C C . LYS A 1 83 ? -10.165 -2.693 0.636 1.00 95.31 83 LYS A C 1
ATOM 626 O O . LYS A 1 83 ? -10.859 -1.990 1.368 1.00 95.31 83 LYS A O 1
ATOM 631 N N . GLY A 1 84 ? -8.907 -2.383 0.325 1.00 95.88 84 GLY A N 1
ATOM 632 C CA . GLY A 1 84 ? -8.211 -1.210 0.840 1.00 95.88 84 GLY A CA 1
ATOM 633 C C . GLY A 1 84 ? -7.816 -1.363 2.306 1.00 95.88 84 GLY A C 1
ATOM 634 O O . GLY A 1 84 ? -7.263 -2.382 2.718 1.00 95.88 84 GLY A O 1
ATOM 635 N N . PHE A 1 85 ? -8.078 -0.326 3.090 1.00 96.50 85 PHE A N 1
ATOM 636 C CA . PHE A 1 85 ? -7.616 -0.161 4.461 1.00 96.50 85 PHE A CA 1
ATOM 637 C C . PHE A 1 85 ? -8.714 -0.537 5.447 1.00 96.50 85 PHE A C 1
ATOM 639 O O . PHE A 1 85 ? -9.875 -0.162 5.284 1.00 96.50 85 PHE A O 1
ATOM 646 N N . THR A 1 86 ? -8.360 -1.263 6.500 1.00 96.50 86 THR A N 1
ATOM 647 C CA . THR A 1 86 ? -9.268 -1.588 7.603 1.00 96.50 86 THR A CA 1
ATOM 648 C C . THR A 1 86 ? -8.540 -1.427 8.928 1.00 96.50 86 THR A C 1
ATOM 650 O O . THR A 1 86 ? -7.490 -2.032 9.121 1.00 96.50 86 THR A O 1
ATOM 653 N N . ILE A 1 87 ? -9.113 -0.657 9.853 1.00 95.69 87 ILE A N 1
ATOM 654 C CA . ILE A 1 87 ? -8.703 -0.661 11.260 1.00 95.69 87 ILE A CA 1
ATOM 655 C C . ILE A 1 87 ? -9.711 -1.500 12.024 1.00 95.69 87 ILE A C 1
ATOM 657 O O . ILE A 1 87 ? -10.918 -1.262 11.962 1.00 95.69 87 ILE A O 1
ATOM 661 N N . SER A 1 88 ? -9.218 -2.489 12.756 1.00 95.88 88 SER A N 1
ATOM 662 C CA . SER A 1 88 ? -10.060 -3.356 13.573 1.00 95.88 88 SER A CA 1
ATOM 663 C C . SER A 1 88 ? -9.421 -3.663 14.911 1.00 95.88 88 SER A C 1
ATOM 665 O O . SER A 1 88 ? -8.200 -3.725 15.013 1.00 95.88 88 SER A O 1
ATOM 667 N N . THR A 1 89 ? -10.248 -3.914 15.913 1.00 94.44 89 THR A N 1
ATOM 668 C CA . THR A 1 89 ? -9.815 -4.413 17.218 1.00 94.44 89 THR A CA 1
ATOM 669 C C . THR A 1 89 ? -10.441 -5.781 17.486 1.00 94.44 89 THR A C 1
ATOM 671 O O . THR A 1 89 ? -11.455 -6.147 16.883 1.00 94.44 89 THR A O 1
ATOM 674 N N . SER A 1 90 ? -9.806 -6.562 18.352 1.00 87.62 90 SER A N 1
ATOM 675 C CA . SER A 1 90 ? -10.301 -7.860 18.797 1.00 87.62 90 SER A CA 1
ATOM 676 C C . SER A 1 90 ? -9.976 -8.009 20.273 1.00 87.62 90 SER A C 1
ATOM 678 O O . SER A 1 90 ? -8.807 -8.046 20.649 1.00 87.62 90 SER A O 1
ATOM 680 N N . GLU A 1 91 ? -11.004 -8.122 21.105 1.00 81.56 91 GLU A N 1
ATOM 681 C CA . GLU A 1 91 ? -10.825 -8.479 22.511 1.00 81.56 91 G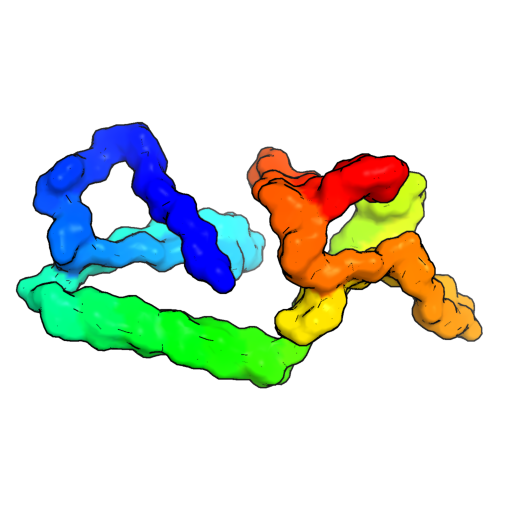LU A CA 1
ATOM 682 C C . GLU A 1 91 ? -10.741 -10.007 22.660 1.00 81.56 91 GLU A C 1
ATOM 684 O O . GLU A 1 91 ? -11.339 -10.737 21.858 1.00 81.56 91 GLU A O 1
ATOM 689 N N . PRO A 1 92 ? -10.013 -10.531 23.664 1.00 75.38 92 PRO A N 1
ATOM 690 C CA . PRO A 1 92 ? -9.943 -11.968 23.908 1.00 75.38 92 PRO A CA 1
ATOM 691 C C . PRO A 1 92 ? -11.343 -12.571 24.094 1.00 75.38 92 PRO A C 1
ATOM 693 O O . PRO A 1 92 ? -12.063 -12.220 25.023 1.00 75.38 92 PRO A O 1
ATOM 696 N N . GLY A 1 93 ? -11.725 -13.497 23.212 1.00 75.31 93 GLY A N 1
ATOM 697 C CA . GLY A 1 93 ? -13.026 -14.175 23.264 1.00 75.31 93 GLY A CA 1
ATOM 698 C C . GLY A 1 93 ? -14.184 -13.438 22.580 1.00 75.31 93 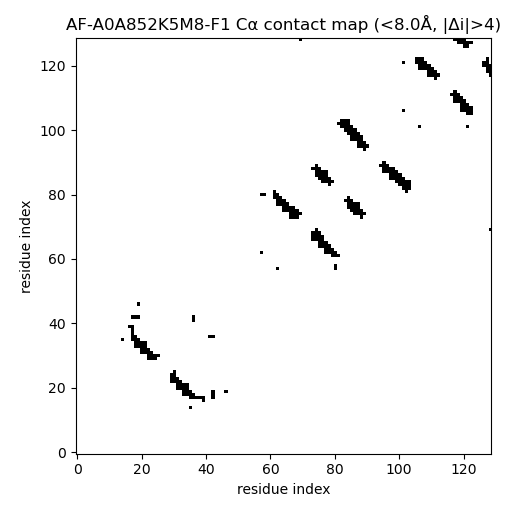GLY A C 1
ATOM 699 O O . GLY A 1 93 ? -15.284 -13.987 22.541 1.00 75.31 93 GLY A O 1
ATOM 700 N N . LEU A 1 94 ? -13.954 -12.253 22.002 1.00 77.25 94 LEU A N 1
ATOM 701 C CA . LEU A 1 94 ? -14.933 -11.549 21.170 1.00 77.25 94 LEU A CA 1
ATOM 702 C C . LEU A 1 94 ? -14.595 -11.639 19.678 1.00 77.25 94 LEU A C 1
ATOM 704 O O . LEU A 1 94 ? -13.458 -11.871 19.269 1.00 77.25 94 LEU A O 1
ATOM 708 N N . SER A 1 95 ? -15.619 -11.426 18.853 1.00 82.88 95 SER A N 1
ATOM 709 C CA . SER A 1 95 ? -15.472 -11.263 17.409 1.00 82.88 95 SER A CA 1
ATOM 710 C C . SER A 1 95 ? -14.756 -9.956 17.062 1.00 82.88 95 SER A C 1
ATOM 712 O O . SER A 1 95 ? -14.956 -8.938 17.721 1.00 82.88 95 SER A O 1
ATOM 714 N N . ARG A 1 96 ? -13.993 -9.975 15.966 1.00 90.31 96 ARG A N 1
ATOM 715 C CA . ARG A 1 96 ? -13.350 -8.797 15.366 1.00 90.31 96 ARG A CA 1
ATOM 716 C C . ARG A 1 96 ? -14.362 -7.668 15.136 1.00 90.31 96 ARG A C 1
ATOM 718 O O . ARG A 1 96 ? -15.353 -7.868 14.434 1.00 90.31 96 ARG A O 1
ATOM 725 N N . THR A 1 97 ? -14.053 -6.475 15.635 1.00 94.00 97 THR A N 1
ATOM 726 C CA . THR A 1 97 ? -14.842 -5.254 15.415 1.00 94.00 97 THR A CA 1
ATOM 727 C C . THR A 1 97 ? -14.102 -4.333 14.452 1.00 94.00 97 THR A C 1
ATOM 729 O O . THR A 1 97 ? -12.943 -3.986 14.685 1.00 94.00 97 THR A O 1
ATOM 732 N N . ILE A 1 98 ? -14.759 -3.936 13.360 1.00 94.25 98 ILE A N 1
ATOM 733 C CA . ILE A 1 98 ? -14.227 -2.961 12.397 1.00 94.25 98 ILE A CA 1
ATOM 734 C C . ILE A 1 98 ? -14.498 -1.557 12.935 1.00 94.25 98 ILE A C 1
ATOM 736 O O . ILE A 1 98 ? -15.647 -1.202 13.182 1.00 94.25 98 ILE A O 1
ATOM 740 N N . LEU A 1 99 ? -13.438 -0.772 13.114 1.00 93.12 99 LEU A N 1
ATOM 741 C CA . LEU A 1 99 ? -13.513 0.613 13.580 1.00 93.12 99 LEU A CA 1
ATOM 742 C C . LEU A 1 99 ? -13.495 1.608 12.413 1.00 93.12 99 LEU A C 1
ATOM 744 O O . LEU A 1 99 ? -14.064 2.691 12.507 1.00 93.12 99 LEU A O 1
ATOM 748 N N . LEU A 1 100 ? -12.837 1.232 11.316 1.00 92.06 100 LEU A N 1
ATOM 749 C CA . LEU A 1 100 ? -12.762 2.004 10.083 1.00 92.06 100 LEU A CA 1
ATOM 750 C C . LEU A 1 100 ? -12.546 1.057 8.905 1.00 92.06 100 LEU A C 1
ATOM 752 O O . LEU A 1 100 ? -11.758 0.115 9.006 1.00 92.06 100 LEU A O 1
ATOM 756 N N . GLN A 1 101 ? -13.170 1.362 7.772 1.00 94.44 101 GLN A N 1
ATOM 757 C CA . GLN A 1 101 ? -12.836 0.757 6.491 1.00 94.44 101 GLN A CA 1
ATOM 758 C C . GLN A 1 101 ? -12.879 1.812 5.386 1.00 94.44 101 GLN A C 1
ATOM 760 O O . GLN A 1 101 ? -13.868 2.532 5.264 1.00 94.44 101 GLN A O 1
ATOM 765 N N . GLN A 1 102 ? -11.819 1.898 4.582 1.00 94.88 102 GLN A N 1
ATOM 766 C CA . GLN A 1 102 ? -11.753 2.809 3.440 1.00 94.88 102 GLN A CA 1
ATOM 767 C C . GLN A 1 102 ? -11.095 2.127 2.237 1.00 94.88 102 GLN A C 1
ATOM 769 O O . GLN A 1 102 ? -10.039 1.512 2.387 1.00 94.88 102 GLN A O 1
ATOM 774 N N . PRO A 1 103 ? -11.674 2.246 1.035 1.00 94.62 103 PRO A N 1
ATOM 775 C CA . PRO A 1 103 ? -11.077 1.704 -0.175 1.00 94.62 103 PRO A CA 1
ATOM 776 C C . PRO A 1 103 ? -9.903 2.579 -0.656 1.00 94.62 103 PRO A C 1
ATOM 778 O O . PRO A 1 103 ? -9.740 3.722 -0.215 1.00 94.62 103 PRO A O 1
ATOM 781 N N . PHE A 1 104 ? -9.089 2.066 -1.582 1.00 93.88 104 PHE A N 1
ATOM 782 C CA . PHE A 1 104 ? -7.915 2.789 -2.091 1.00 93.88 104 PHE A CA 1
ATOM 783 C C . PHE A 1 104 ? -8.271 4.102 -2.797 1.00 93.88 104 PHE A C 1
ATOM 785 O O . PHE A 1 104 ? -7.515 5.065 -2.705 1.00 93.88 104 PHE A O 1
ATOM 792 N N . GLU A 1 105 ? -9.420 4.169 -3.471 1.00 92.62 105 GLU A N 1
ATOM 793 C CA . GLU A 1 105 ? -9.838 5.325 -4.274 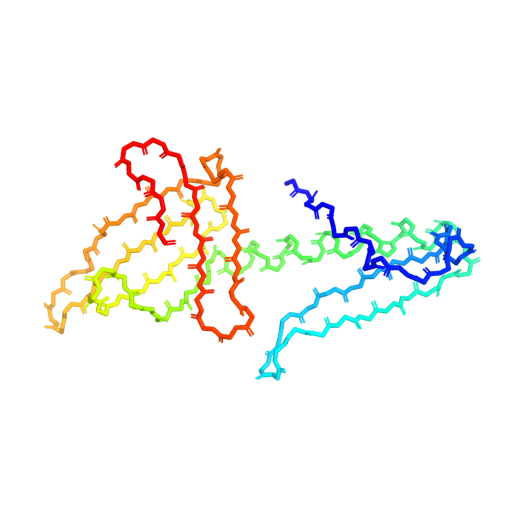1.00 92.62 105 GLU A CA 1
ATOM 794 C C . GLU A 1 105 ? -10.113 6.566 -3.425 1.00 92.62 105 GLU A C 1
ATOM 796 O O . GLU A 1 105 ? -10.081 7.683 -3.942 1.00 92.62 105 GLU A O 1
ATOM 801 N N . LYS A 1 106 ? -10.387 6.381 -2.129 1.00 91.88 106 LYS A N 1
ATOM 802 C CA . LYS A 1 106 ? -10.609 7.490 -1.203 1.00 91.88 106 LYS A CA 1
ATOM 803 C C . LYS A 1 106 ? -9.325 8.042 -0.599 1.00 91.88 106 LYS A C 1
ATOM 805 O O . LYS A 1 106 ? -9.365 9.148 -0.077 1.00 91.88 106 LYS A O 1
ATOM 810 N N . LEU A 1 107 ? -8.212 7.307 -0.646 1.00 92.81 107 LEU A N 1
ATOM 811 C CA . LEU A 1 107 ? -6.952 7.782 -0.083 1.00 92.81 107 LEU A CA 1
ATOM 812 C C . LEU A 1 107 ? -6.448 8.981 -0.901 1.00 92.81 107 LEU A C 1
ATOM 814 O O . LEU A 1 107 ? -6.018 8.834 -2.047 1.00 92.81 107 LEU A O 1
ATOM 818 N N . GLN A 1 108 ? -6.502 10.168 -0.304 1.00 91.06 108 GLN A N 1
ATOM 819 C CA . GLN A 1 108 ? -6.027 11.412 -0.902 1.00 91.06 108 GLN A CA 1
ATOM 820 C C . GLN A 1 108 ? -4.523 11.573 -0.699 1.00 91.06 108 GLN A C 1
ATOM 822 O O . GLN A 1 108 ? -3.802 11.930 -1.635 1.00 91.06 108 GLN A O 1
ATOM 827 N N . MET A 1 109 ? -4.049 11.276 0.512 1.00 89.94 109 MET A N 1
ATOM 828 C CA . MET A 1 109 ? -2.647 11.399 0.885 1.00 89.94 109 MET A CA 1
ATOM 829 C C . MET A 1 109 ? -2.252 10.318 1.888 1.00 89.94 109 MET A C 1
ATOM 831 O O . MET A 1 109 ? -3.037 9.914 2.739 1.00 89.94 109 MET A O 1
ATOM 835 N N . SER A 1 110 ? -1.001 9.876 1.804 1.00 91.44 110 SER A N 1
ATOM 836 C CA . SER A 1 110 ? -0.350 9.096 2.852 1.00 91.44 110 SER A CA 1
ATOM 837 C C . SER A 1 110 ? 1.025 9.680 3.147 1.00 91.44 110 SER A C 1
ATOM 839 O O . SER A 1 110 ? 1.733 10.056 2.210 1.00 91.44 110 SER A O 1
ATOM 841 N N . SER A 1 111 ? 1.425 9.705 4.414 1.00 89.38 111 SER A N 1
ATOM 842 C CA . SER A 1 111 ? 2.771 10.102 4.841 1.00 89.38 111 SER A CA 1
ATOM 843 C C . SER A 1 111 ? 3.202 9.279 6.048 1.00 89.38 111 SER A C 1
ATOM 845 O O . SER A 1 111 ? 2.381 8.659 6.710 1.00 89.38 111 SER A O 1
ATOM 847 N N . ASP A 1 112 ? 4.484 9.301 6.370 1.00 88.44 112 ASP A N 1
ATOM 848 C CA . ASP A 1 112 ? 5.021 8.771 7.617 1.00 88.44 112 ASP A CA 1
ATOM 849 C C . ASP A 1 112 ? 5.984 9.787 8.249 1.00 88.44 112 ASP A C 1
ATOM 851 O O . ASP A 1 112 ? 6.392 10.752 7.597 1.00 88.44 112 ASP A O 1
ATOM 855 N N . ASP A 1 113 ? 6.317 9.602 9.527 1.00 86.56 113 ASP A N 1
ATOM 856 C CA . ASP A 1 113 ? 7.317 10.421 10.232 1.00 86.56 113 ASP A CA 1
ATOM 857 C C . ASP A 1 113 ? 8.745 9.843 10.160 1.00 86.56 113 ASP A C 1
ATOM 859 O O . ASP A 1 113 ? 9.654 10.335 10.832 1.00 86.56 113 ASP A O 1
ATOM 863 N N . GLY A 1 114 ? 8.953 8.776 9.381 1.00 80.31 114 GLY A N 1
ATOM 864 C CA . GLY A 1 114 ? 10.215 8.048 9.277 1.00 80.31 114 GLY A CA 1
ATOM 865 C C . GLY A 1 114 ? 10.562 7.182 10.489 1.00 80.31 114 GLY A C 1
ATOM 866 O O . GLY A 1 114 ? 11.644 6.592 10.503 1.00 80.31 114 GLY A O 1
ATOM 867 N N . THR A 1 115 ? 9.695 7.098 11.507 1.00 82.38 115 THR A N 1
ATOM 868 C CA . THR A 1 115 ? 9.995 6.374 12.751 1.00 82.38 115 THR A CA 1
ATOM 869 C C . THR A 1 115 ? 8.893 5.415 13.195 1.00 82.38 115 THR A C 1
ATOM 871 O O . THR A 1 115 ? 9.164 4.223 13.336 1.00 82.38 115 THR A O 1
ATOM 874 N N . LYS A 1 116 ? 7.669 5.894 13.438 1.00 84.56 116 LYS A N 1
ATOM 875 C CA . LYS A 1 116 ? 6.591 5.093 14.044 1.00 84.56 116 LYS A CA 1
ATOM 876 C C . LYS A 1 116 ? 5.178 5.513 13.651 1.00 84.56 116 LYS A C 1
ATOM 878 O O . LYS A 1 116 ? 4.248 4.757 13.918 1.00 84.56 116 LYS A O 1
ATOM 883 N N . MET A 1 117 ? 5.002 6.701 13.077 1.00 89.12 117 MET A N 1
ATOM 884 C CA . MET A 1 117 ? 3.683 7.222 12.728 1.00 89.12 117 MET A CA 1
ATOM 885 C C . MET A 1 117 ? 3.435 7.049 11.234 1.00 89.12 117 MET A C 1
ATOM 887 O O . MET A 1 117 ? 4.278 7.410 10.414 1.00 89.12 117 MET A O 1
ATOM 891 N N . LEU A 1 118 ? 2.256 6.529 10.905 1.00 90.69 118 LEU A N 1
ATOM 892 C CA . LEU A 1 118 ? 1.679 6.525 9.568 1.00 90.69 118 LEU A CA 1
ATOM 893 C C . LEU A 1 118 ? 0.488 7.482 9.589 1.00 90.69 118 LEU A C 1
ATOM 895 O O . LEU A 1 118 ? -0.311 7.421 10.516 1.00 90.69 118 LEU A O 1
ATOM 899 N N . TYR A 1 119 ? 0.383 8.315 8.564 1.00 90.75 119 TYR A N 1
ATOM 900 C CA . TYR A 1 119 ? -0.708 9.251 8.344 1.00 90.75 119 TYR A CA 1
ATOM 901 C C . TYR A 1 119 ? -1.459 8.838 7.085 1.00 90.75 119 TYR A C 1
ATOM 903 O O . TYR A 1 119 ? -0.843 8.717 6.019 1.00 90.75 119 TYR A O 1
ATOM 911 N N . LEU A 1 120 ? -2.770 8.632 7.197 1.00 92.88 120 LEU A N 1
ATOM 912 C CA . LEU A 1 120 ? -3.652 8.330 6.068 1.00 92.88 120 LEU A CA 1
ATOM 913 C C . LEU A 1 120 ? -4.791 9.350 6.013 1.00 92.88 120 LEU A C 1
ATOM 915 O O . LEU A 1 120 ? -5.625 9.424 6.914 1.00 92.88 120 LEU A O 1
ATOM 919 N N . ASP A 1 121 ? -4.849 10.115 4.929 1.00 91.19 121 ASP A N 1
ATOM 920 C CA . ASP A 1 121 ? -5.917 11.074 4.675 1.00 91.19 121 ASP A CA 1
ATOM 921 C C . ASP A 1 121 ? -6.876 10.528 3.615 1.00 91.19 121 ASP A C 1
ATOM 923 O O . ASP A 1 121 ? -6.502 10.331 2.455 1.00 91.19 121 ASP A O 1
ATOM 927 N N . PHE A 1 122 ? -8.125 10.291 4.017 1.00 89.75 122 PHE A N 1
ATOM 928 C CA . PHE A 1 122 ? -9.214 9.855 3.137 1.00 89.75 122 PHE A CA 1
ATOM 929 C C . PHE A 1 122 ? -10.203 10.986 2.788 1.00 89.75 122 PHE A C 1
ATOM 931 O O . PHE A 1 122 ? -11.195 10.749 2.092 1.00 89.75 122 PHE A O 1
ATOM 938 N N . GLY A 1 123 ? -9.944 12.214 3.254 1.00 80.19 123 GLY A N 1
ATOM 939 C CA . GLY A 1 123 ? -10.809 13.382 3.107 1.00 80.19 123 GLY A CA 1
ATOM 940 C C . GLY A 1 123 ? -12.119 13.333 3.916 1.00 80.19 123 GLY A C 1
ATOM 941 O O . GLY A 1 123 ? -12.498 12.321 4.505 1.00 80.19 123 GLY A O 1
ATOM 942 N N . GLY A 1 124 ? -12.860 14.450 3.911 1.00 70.44 124 GLY A N 1
ATOM 943 C CA . GLY A 1 124 ? -14.197 14.558 4.518 1.00 70.44 124 GLY A CA 1
ATOM 944 C C . GLY A 1 124 ? -14.218 14.655 6.058 1.00 70.44 124 GLY A C 1
ATOM 945 O O . GLY A 1 124 ? -13.182 14.872 6.678 1.00 70.44 124 GLY A O 1
ATOM 946 N N . PRO A 1 125 ? -15.399 14.521 6.703 1.00 61.66 125 PRO A N 1
ATOM 947 C CA . PRO A 1 125 ? -15.552 14.616 8.165 1.00 61.66 125 PRO A CA 1
ATOM 948 C C . PRO A 1 125 ? -14.941 13.438 8.947 1.00 61.66 125 PRO A C 1
ATOM 950 O O . PRO A 1 125 ? -14.871 13.491 10.171 1.00 61.66 125 PRO A O 1
ATOM 953 N N . GLU A 1 126 ? -14.501 12.387 8.253 1.00 60.38 126 GLU A N 1
ATOM 954 C CA . GLU A 1 126 ? -13.767 11.247 8.820 1.00 60.38 126 GLU A CA 1
ATOM 955 C C . GLU A 1 126 ? -12.233 11.442 8.761 1.00 60.38 126 GLU A C 1
ATOM 957 O O . GLU A 1 126 ? -11.501 10.523 9.120 1.00 60.38 126 GLU A O 1
ATOM 962 N N . GLY A 1 127 ? -11.761 12.606 8.282 1.00 54.25 127 GLY A N 1
ATOM 963 C CA . GLY A 1 127 ? -10.390 12.865 7.825 1.00 54.25 127 GLY A CA 1
ATOM 964 C C . GLY A 1 127 ? -9.287 12.847 8.891 1.00 54.25 127 GLY A C 1
ATOM 965 O O . GLY A 1 127 ? -9.476 13.318 10.011 1.00 54.25 127 GLY A O 1
ATOM 966 N N . GLU A 1 128 ? -8.129 12.350 8.442 1.00 59.31 128 GLU A N 1
ATOM 967 C CA . GLU A 1 128 ? -6.871 12.035 9.144 1.00 59.31 128 GLU A CA 1
ATOM 968 C C . GLU A 1 128 ? -6.919 10.852 10.137 1.00 59.31 128 GLU A C 1
ATOM 970 O O . GLU A 1 128 ? -7.627 10.847 11.149 1.00 59.31 128 GLU A O 1
ATOM 975 N N . ILE A 1 129 ? -6.110 9.829 9.837 1.00 63.12 129 ILE A N 1
ATOM 976 C CA . ILE A 1 129 ? -5.815 8.648 10.669 1.00 63.12 129 ILE A CA 1
ATOM 977 C C . ILE A 1 129 ? -4.328 8.582 10.946 1.00 63.12 129 ILE A C 1
ATOM 979 O O . ILE A 1 129 ? -3.562 8.787 9.974 1.00 63.12 129 ILE A O 1
#

Nearest PDB structures (foldseek):
  2gib-assembly1_A  TM=4.930E-01  e=5.851E+00  Severe acute respiratory syndrome-related coronavirus
  2cjr-assembly3_E  TM=5.715E-01  e=8.588E+00  SARS coronavirus TW1
  7ce0-assembly2_B  TM=4.830E-01  e=7.696E+00  Severe acute respiratory syndrome coronavirus 2
  6yun-assembly1_B  TM=4.803E-01  e=7.696E+00  Severe acute respiratory syndrome coronavirus 2
  2gib-assembly1_B  TM=4.820E-01  e=9.583E+00  Severe acute respiratory syndrome-related coronavirus